Protein AF-X0SW31-F1 (afdb_monomer_lite)

pLDDT: mean 88.42, std 6.1, range [57.56, 96.0]

Radius of gyration: 19.67 Å; chains: 1; bounding box: 37×42×46 Å

Organism: NCBI:txid412755

Secondary structure (DSSP, 8-state):
---HHHHTGGG-------SS--------TTTSSHHHHHHHHHHTT--GGGHHHHHHHHHHHHHHHHHHHHHHHTPPP-----TTS-HHHHHHHHHHHH-S-SS----

Structure (mmCIF, N/CA/C/O backbone):
data_AF-X0SW31-F1
#
_entry.id   AF-X0SW31-F1
#
loop_
_atom_site.group_PDB
_atom_site.id
_atom_site.type_symbol
_atom_site.label_atom_id
_atom_site.label_alt_id
_atom_site.label_comp_id
_atom_site.label_asym_id
_atom_site.label_entity_id
_atom_site.label_seq_id
_atom_site.pdbx_PDB_ins_code
_atom_site.Cartn_x
_atom_site.Cartn_y
_atom_site.Cartn_z
_atom_site.occupancy
_atom_site.B_iso_or_equiv
_atom_site.auth_seq_id
_atom_site.auth_comp_id
_atom_site.auth_asym_id
_atom_site.auth_atom_id
_atom_site.pdbx_PDB_model_num
ATOM 1 N N . MET A 1 1 ? -3.395 -11.822 -19.958 1.00 65.88 1 MET A N 1
ATOM 2 C CA . MET A 1 1 ? -2.660 -12.364 -18.798 1.00 65.88 1 MET A CA 1
ATOM 3 C C . MET A 1 1 ? -3.512 -13.500 -18.275 1.00 65.88 1 MET A C 1
ATOM 5 O O . MET A 1 1 ? -4.682 -13.260 -18.007 1.00 65.88 1 MET A O 1
ATOM 9 N N . GLU A 1 2 ? -3.003 -14.724 -18.273 1.00 82.81 2 GLU A N 1
ATOM 10 C CA . GLU A 1 2 ? -3.748 -15.874 -17.758 1.00 82.81 2 GLU A CA 1
ATOM 11 C C . GLU A 1 2 ? -3.663 -15.885 -16.226 1.00 82.81 2 GLU A C 1
ATOM 13 O O . GLU A 1 2 ? -2.627 -15.520 -15.667 1.00 82.81 2 GLU A O 1
ATOM 18 N N . LEU A 1 3 ? -4.753 -16.236 -15.539 1.00 88.62 3 LEU A N 1
ATOM 19 C CA . LEU A 1 3 ? -4.744 -16.325 -14.080 1.00 88.62 3 LEU A CA 1
ATOM 20 C C . LEU A 1 3 ? -3.852 -17.492 -13.644 1.00 88.62 3 LEU A C 1
ATOM 22 O O . LEU A 1 3 ? -3.904 -18.568 -14.238 1.00 88.62 3 LEU A O 1
ATOM 26 N N . LEU A 1 4 ? -3.089 -17.307 -12.562 1.00 87.06 4 LEU A N 1
ATOM 27 C CA . LEU A 1 4 ? -2.268 -18.374 -11.967 1.00 87.06 4 LEU A CA 1
ATOM 28 C C . LEU A 1 4 ? -3.103 -19.614 -11.626 1.00 87.06 4 LEU A C 1
ATOM 30 O O . LEU A 1 4 ? -2.635 -20.739 -11.780 1.00 87.06 4 LEU A O 1
ATOM 34 N N . THR A 1 5 ? -4.351 -19.402 -11.203 1.00 89.62 5 THR A N 1
ATOM 35 C CA . THR A 1 5 ? -5.308 -20.471 -10.908 1.00 89.62 5 THR A CA 1
ATOM 36 C C . THR A 1 5 ? -5.664 -21.300 -12.139 1.00 89.62 5 THR A C 1
ATOM 38 O O . THR A 1 5 ? -5.870 -22.505 -12.025 1.00 89.62 5 THR A O 1
ATOM 41 N N . THR A 1 6 ? -5.695 -20.680 -13.318 1.00 91.56 6 THR A N 1
ATOM 42 C CA . THR A 1 6 ? -5.963 -21.359 -14.589 1.00 91.56 6 THR A CA 1
ATOM 43 C C . THR A 1 6 ? -4.713 -22.083 -15.087 1.00 91.56 6 THR A C 1
ATOM 45 O O . THR A 1 6 ? -4.752 -23.296 -15.304 1.00 91.56 6 THR A O 1
ATOM 48 N N . ALA A 1 7 ? -3.587 -21.365 -15.166 1.00 92.56 7 ALA A N 1
ATOM 49 C CA . ALA A 1 7 ? -2.319 -21.874 -15.692 1.00 92.56 7 ALA A CA 1
ATOM 50 C C . ALA A 1 7 ? -1.763 -23.071 -14.895 1.00 92.56 7 ALA A C 1
ATOM 52 O O . ALA A 1 7 ? -1.069 -23.925 -15.445 1.00 92.56 7 ALA A O 1
ATOM 53 N N . HIS A 1 8 ? -2.075 -23.152 -13.599 1.00 91.38 8 HIS A N 1
ATOM 54 C CA . HIS A 1 8 ? -1.609 -24.213 -12.704 1.00 91.38 8 HIS A CA 1
ATOM 55 C C . HIS A 1 8 ? -2.741 -25.075 -12.141 1.00 91.38 8 HIS A C 1
ATOM 57 O O . HIS A 1 8 ? -2.547 -25.723 -11.119 1.00 91.38 8 HIS A O 1
ATOM 63 N N . SER A 1 9 ? -3.899 -25.125 -12.804 1.00 92.38 9 SER A N 1
ATOM 64 C CA . SER A 1 9 ? -5.072 -25.902 -12.365 1.00 92.38 9 SER A CA 1
ATOM 65 C C . SER A 1 9 ? -4.743 -27.349 -11.968 1.00 92.38 9 SER A C 1
ATOM 67 O O . SER A 1 9 ? -5.161 -27.803 -10.908 1.00 92.38 9 SER A O 1
ATOM 69 N N . ASN A 1 10 ? -3.901 -28.037 -12.745 1.00 94.44 10 ASN A N 1
ATOM 70 C CA . ASN A 1 10 ? -3.465 -29.412 -12.459 1.00 94.44 10 ASN A CA 1
ATOM 71 C C . ASN A 1 10 ? -2.533 -29.549 -11.238 1.00 94.44 10 ASN A C 1
ATOM 73 O O . ASN A 1 10 ? -2.340 -30.653 -10.740 1.00 94.44 10 ASN A O 1
ATOM 77 N N . ASN A 1 11 ? -1.948 -28.447 -10.764 1.00 92.88 11 ASN A N 1
ATOM 78 C CA . ASN A 1 11 ? -1.055 -28.403 -9.602 1.00 92.88 11 ASN A CA 1
ATOM 79 C C . ASN A 1 11 ? -1.757 -27.866 -8.342 1.00 92.88 11 ASN A C 1
ATOM 81 O O . ASN A 1 11 ? -1.131 -27.772 -7.286 1.00 92.88 11 ASN A O 1
ATOM 85 N N . ILE A 1 12 ? -3.030 -27.468 -8.441 1.00 91.62 12 ILE A N 1
ATOM 86 C CA . ILE A 1 12 ? -3.799 -26.928 -7.319 1.00 91.62 12 ILE A CA 1
ATOM 87 C C . ILE A 1 12 ? -4.571 -28.069 -6.666 1.00 91.62 12 ILE A C 1
ATOM 89 O O . ILE A 1 12 ? -5.601 -28.514 -7.163 1.00 91.62 12 ILE A O 1
ATOM 93 N N . SER A 1 13 ? -4.085 -28.524 -5.512 1.00 91.81 13 SER A N 1
ATOM 94 C CA . SER A 1 13 ? -4.719 -29.615 -4.759 1.00 91.81 13 SER A CA 1
ATOM 95 C C . SER A 1 13 ? -5.952 -29.183 -3.955 1.00 91.81 13 SER A C 1
ATOM 97 O O . SER A 1 13 ? -6.667 -30.036 -3.436 1.00 91.81 13 SER A O 1
ATOM 99 N N . GLY A 1 14 ? -6.204 -27.878 -3.806 1.00 88.19 14 GLY A N 1
ATOM 100 C CA . GLY A 1 14 ? -7.349 -27.367 -3.054 1.00 88.19 14 GLY A CA 1
ATOM 101 C C . GLY A 1 14 ? -7.294 -25.866 -2.773 1.00 88.19 14 GLY A C 1
ATOM 102 O O . GLY A 1 14 ? -6.387 -25.163 -3.218 1.00 88.19 14 GLY A O 1
ATOM 103 N N . VAL A 1 15 ? -8.281 -25.385 -2.014 1.00 83.94 15 VAL A N 1
ATOM 104 C CA . VAL A 1 15 ? -8.432 -23.982 -1.601 1.00 83.94 15 VAL A CA 1
ATOM 105 C C . VAL A 1 15 ? -8.370 -23.909 -0.077 1.00 83.94 15 VAL A C 1
ATOM 107 O O . VAL A 1 15 ? -9.071 -24.650 0.608 1.00 83.94 15 VAL A O 1
ATOM 110 N N . LEU A 1 16 ? -7.528 -23.023 0.459 1.00 82.44 16 LEU A N 1
ATOM 111 C CA . LEU A 1 16 ? -7.456 -22.769 1.897 1.00 82.44 16 LEU A CA 1
ATOM 112 C C . LEU A 1 16 ? -8.570 -21.795 2.305 1.00 82.44 16 LEU A C 1
ATOM 114 O O . LEU A 1 16 ? -8.709 -20.724 1.717 1.00 82.44 16 LEU A O 1
ATOM 118 N N . SER A 1 17 ? -9.346 -22.150 3.327 1.00 75.75 17 SER A N 1
ATOM 119 C CA . SER A 1 17 ? -10.386 -21.293 3.907 1.00 75.75 17 SER A CA 1
ATOM 120 C C . SER A 1 17 ? -10.190 -21.228 5.420 1.00 75.75 17 SER A C 1
ATOM 122 O O . SER A 1 17 ? -10.775 -22.009 6.165 1.00 75.75 17 SER A O 1
ATOM 124 N N . CYS A 1 18 ? -9.314 -20.336 5.883 1.00 74.88 18 CYS A N 1
ATOM 125 C CA . CYS A 1 18 ? -9.105 -20.070 7.306 1.00 74.88 18 CYS A CA 1
ATOM 126 C C . CYS A 1 18 ? -9.181 -18.565 7.593 1.00 74.88 18 CYS A C 1
ATOM 128 O O . CYS A 1 18 ? -8.950 -17.742 6.710 1.00 74.88 18 CYS A O 1
ATOM 130 N N . PHE A 1 19 ? -9.511 -18.211 8.838 1.00 57.56 19 PHE A N 1
ATOM 131 C CA . PHE A 1 19 ? -9.533 -16.821 9.313 1.00 57.56 19 PHE A CA 1
ATOM 132 C C . PHE A 1 19 ? -8.129 -16.278 9.658 1.00 57.56 19 PHE A C 1
ATOM 134 O O . PHE A 1 19 ? -8.002 -15.123 10.060 1.00 57.56 19 PHE A O 1
ATOM 141 N N . ASP A 1 20 ? -7.082 -17.097 9.509 1.00 75.75 20 ASP A N 1
ATOM 142 C CA . ASP A 1 20 ? -5.700 -16.748 9.848 1.00 75.75 20 ASP A CA 1
ATOM 143 C C . ASP A 1 20 ? -4.930 -16.123 8.675 1.00 75.75 20 ASP A C 1
ATOM 145 O O . ASP A 1 20 ? -5.276 -16.256 7.501 1.00 75.75 20 ASP A O 1
ATOM 149 N N . ARG A 1 21 ? -3.829 -15.436 9.002 1.00 70.38 21 ARG A N 1
ATOM 150 C CA . ARG A 1 21 ? -2.946 -14.800 8.017 1.00 70.38 21 ARG A CA 1
ATOM 151 C C . ARG A 1 21 ? -2.147 -15.846 7.237 1.00 70.38 21 ARG A C 1
ATOM 153 O O . ARG A 1 21 ? -1.279 -16.509 7.798 1.00 70.38 21 ARG A O 1
ATOM 160 N N . VAL A 1 22 ? -2.359 -15.911 5.923 1.00 74.94 22 VAL A N 1
ATOM 161 C CA . VAL A 1 22 ? -1.451 -16.605 4.999 1.00 74.94 22 VAL A CA 1
ATOM 162 C C . VAL A 1 22 ? -0.259 -15.692 4.715 1.00 74.94 22 VAL A C 1
ATOM 164 O O . VAL A 1 22 ? -0.413 -14.631 4.113 1.00 74.94 22 VAL A O 1
ATOM 167 N N . ILE A 1 23 ? 0.935 -16.090 5.154 1.00 80.00 23 ILE A N 1
ATOM 168 C CA . ILE A 1 23 ? 2.176 -15.370 4.846 1.00 80.00 23 ILE A CA 1
ATOM 169 C C . ILE A 1 23 ? 2.823 -16.045 3.641 1.00 80.00 23 ILE A C 1
ATOM 171 O O . ILE A 1 23 ? 3.369 -17.140 3.751 1.00 80.00 23 ILE A O 1
ATOM 175 N N . ILE A 1 24 ? 2.768 -15.378 2.490 1.00 81.31 24 ILE A N 1
ATOM 176 C CA . ILE A 1 24 ? 3.473 -15.807 1.282 1.00 81.31 24 ILE A CA 1
ATOM 177 C C . ILE A 1 24 ? 4.801 -15.056 1.236 1.00 81.31 24 ILE A C 1
ATOM 179 O O . ILE A 1 24 ? 4.822 -13.827 1.177 1.00 81.31 24 ILE A O 1
ATOM 183 N N . THR A 1 25 ? 5.910 -15.790 1.278 1.00 84.25 25 THR A N 1
ATOM 184 C CA . THR A 1 25 ? 7.255 -15.229 1.139 1.00 84.25 25 THR A CA 1
ATOM 185 C C . THR A 1 25 ? 7.811 -15.543 -0.242 1.00 84.25 25 THR A C 1
ATOM 187 O O . THR A 1 25 ? 7.693 -16.653 -0.755 1.00 84.25 25 THR A O 1
ATOM 190 N N . GLY A 1 26 ? 8.419 -14.544 -0.867 1.00 86.31 26 GLY A N 1
ATOM 191 C CA . GLY A 1 26 ? 9.013 -14.680 -2.186 1.00 86.31 26 GLY A CA 1
ATOM 192 C C . GLY A 1 26 ? 9.702 -13.391 -2.603 1.00 86.31 26 GLY A C 1
ATOM 193 O O . GLY A 1 26 ? 9.435 -12.321 -2.055 1.00 86.31 26 GLY A O 1
ATOM 194 N N . THR A 1 27 ? 10.591 -13.502 -3.582 1.00 85.94 27 THR A N 1
ATOM 195 C CA . THR A 1 27 ? 11.263 -12.351 -4.185 1.00 85.94 27 THR A CA 1
ATOM 196 C C . THR A 1 27 ? 10.683 -12.140 -5.569 1.00 85.94 27 THR A C 1
ATOM 198 O O . THR A 1 27 ? 10.655 -13.076 -6.360 1.00 85.94 27 THR A O 1
ATOM 201 N N . LEU A 1 28 ? 10.261 -10.915 -5.876 1.00 86.88 28 LEU A N 1
ATOM 202 C CA . LEU A 1 28 ? 9.918 -10.491 -7.233 1.00 86.88 28 LEU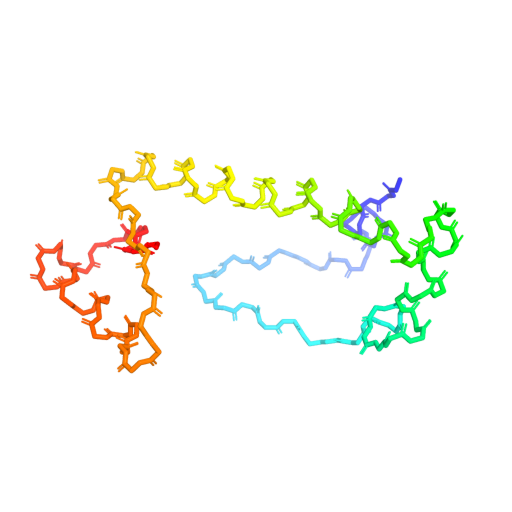 A CA 1
ATOM 203 C C . LEU A 1 28 ? 11.140 -9.777 -7.835 1.00 86.88 28 LEU A C 1
ATOM 205 O O . LEU A 1 28 ? 11.327 -8.590 -7.555 1.00 86.88 28 LEU A O 1
ATOM 209 N N . PRO A 1 29 ? 12.002 -10.458 -8.620 1.00 86.25 29 PRO A N 1
ATOM 210 C CA . PRO A 1 29 ? 13.310 -9.922 -9.015 1.00 86.25 29 PRO A CA 1
ATOM 211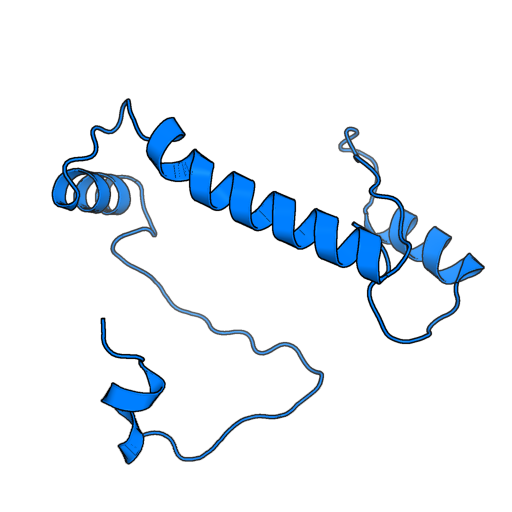 C C . PRO A 1 29 ? 13.217 -8.615 -9.809 1.00 86.25 29 PRO A C 1
ATOM 213 O O . PRO A 1 29 ? 14.100 -7.764 -9.725 1.00 86.25 29 PRO A O 1
ATOM 216 N N . GLU A 1 30 ? 12.122 -8.449 -10.548 1.00 87.00 30 GLU A N 1
ATOM 217 C CA . GLU A 1 30 ? 11.846 -7.290 -11.396 1.00 87.00 30 GLU A CA 1
ATOM 218 C C . GLU A 1 30 ? 11.511 -6.023 -10.606 1.00 87.00 30 GLU A C 1
ATOM 220 O O . GLU A 1 30 ? 11.663 -4.936 -11.139 1.00 87.00 30 GLU A O 1
ATOM 225 N N . VAL A 1 31 ? 11.082 -6.121 -9.344 1.00 86.25 31 VAL A N 1
ATOM 226 C CA . VAL A 1 31 ? 10.670 -4.946 -8.546 1.00 86.25 31 VAL A CA 1
ATOM 227 C C . VAL A 1 31 ? 11.339 -4.870 -7.175 1.00 86.25 31 VAL A C 1
ATOM 229 O O . VAL A 1 31 ? 11.266 -3.839 -6.515 1.00 86.25 31 VAL A O 1
ATOM 232 N N . CYS A 1 32 ? 12.041 -5.920 -6.740 1.00 87.00 32 CYS A N 1
ATOM 233 C CA . CYS A 1 32 ? 12.650 -5.985 -5.407 1.00 87.00 32 CYS A CA 1
ATOM 234 C C . CYS A 1 32 ? 13.873 -5.071 -5.213 1.00 87.00 32 CYS A C 1
ATOM 236 O O . CYS A 1 32 ? 14.393 -4.974 -4.104 1.00 87.00 32 CYS A O 1
ATOM 238 N N . HIS A 1 33 ? 14.358 -4.417 -6.271 1.00 90.31 33 HIS A N 1
ATOM 239 C CA . HIS A 1 33 ? 15.476 -3.478 -6.218 1.00 90.31 33 HIS A CA 1
ATOM 240 C C . HIS A 1 33 ? 15.356 -2.410 -7.317 1.00 90.31 33 HIS A C 1
ATOM 242 O O . HIS A 1 33 ? 14.675 -2.599 -8.327 1.00 90.31 33 HIS A O 1
ATOM 248 N N . SER A 1 34 ? 16.053 -1.284 -7.142 1.00 90.94 34 SER A N 1
ATOM 249 C CA . SER A 1 34 ? 15.926 -0.092 -7.997 1.00 90.94 34 SER A CA 1
ATOM 250 C C . SER A 1 34 ? 16.218 -0.350 -9.481 1.00 90.94 34 SER A C 1
ATOM 252 O O . SER A 1 34 ? 15.496 0.145 -10.348 1.00 90.94 34 SER A O 1
ATOM 254 N N . LYS A 1 35 ? 17.248 -1.145 -9.795 1.00 92.50 35 LYS A N 1
ATOM 255 C CA . LYS A 1 35 ? 17.619 -1.482 -11.181 1.00 92.50 35 LYS A CA 1
ATOM 256 C C . LYS A 1 35 ? 16.584 -2.385 -11.860 1.00 92.50 35 LYS A C 1
ATOM 258 O O . LYS A 1 35 ? 16.267 -2.153 -13.028 1.00 92.50 35 LYS A O 1
ATOM 263 N N . GLY A 1 36 ? 16.038 -3.362 -11.136 1.00 93.00 36 GLY A N 1
ATOM 264 C CA . GLY A 1 36 ? 14.924 -4.185 -11.604 1.00 93.00 36 GLY A CA 1
ATOM 265 C C . GLY A 1 36 ? 13.735 -3.303 -11.960 1.00 93.00 36 GLY A C 1
ATOM 266 O O . GLY A 1 36 ? 13.308 -3.291 -13.112 1.00 93.00 36 GLY A O 1
ATOM 267 N N . MET A 1 37 ? 13.298 -2.469 -11.009 1.00 92.75 37 MET A N 1
ATOM 268 C CA . MET A 1 37 ? 12.137 -1.596 -11.197 1.00 92.75 37 MET A CA 1
ATOM 269 C C . MET A 1 37 ? 12.335 -0.633 -12.372 1.00 92.75 37 MET A C 1
ATOM 271 O O . MET A 1 37 ? 11.438 -0.426 -13.183 1.00 92.75 37 MET A O 1
ATOM 275 N N . THR A 1 38 ? 13.545 -0.093 -12.520 1.00 93.25 38 THR A N 1
ATOM 276 C CA . THR A 1 38 ? 13.913 0.748 -13.668 1.00 93.25 38 THR A CA 1
ATOM 277 C C . THR A 1 38 ? 13.773 -0.007 -14.993 1.00 93.25 38 THR A C 1
ATOM 279 O O . THR A 1 38 ? 13.198 0.516 -15.946 1.00 93.25 38 THR A O 1
ATOM 282 N N . SER A 1 39 ? 14.270 -1.245 -15.052 1.00 93.56 39 SER A N 1
ATOM 283 C CA . SER A 1 39 ? 14.191 -2.091 -16.250 1.00 93.56 39 SER A CA 1
ATOM 284 C C . SER A 1 39 ? 12.738 -2.427 -16.594 1.00 93.56 39 SER A C 1
ATOM 286 O O . SER A 1 39 ? 12.346 -2.358 -17.759 1.00 93.56 39 SER A O 1
ATOM 288 N N . TYR A 1 40 ? 11.920 -2.711 -15.577 1.00 93.06 40 TYR A N 1
ATOM 289 C CA . TYR A 1 40 ? 10.486 -2.929 -15.728 1.00 93.06 40 TYR A CA 1
ATOM 290 C C . TYR A 1 40 ? 9.782 -1.694 -16.308 1.00 93.06 40 TYR A C 1
ATOM 292 O O . TYR A 1 40 ? 9.085 -1.809 -17.316 1.00 93.06 40 TYR A O 1
ATOM 300 N N . LEU A 1 41 ? 10.012 -0.500 -15.752 1.00 93.56 41 LEU A N 1
ATOM 301 C CA . LEU A 1 41 ? 9.413 0.744 -16.255 1.00 93.56 41 LEU A CA 1
ATOM 302 C C . LEU A 1 41 ? 9.807 1.024 -17.712 1.00 93.56 41 LEU A C 1
ATOM 304 O O . LEU A 1 41 ? 8.941 1.320 -18.537 1.00 93.56 41 LEU A O 1
ATOM 308 N N . TYR A 1 42 ? 11.081 0.840 -18.068 1.00 94.31 42 TYR A N 1
ATOM 309 C CA . TYR A 1 42 ? 11.537 0.985 -19.452 1.00 94.31 42 TYR A CA 1
ATOM 310 C C . TYR A 1 42 ? 10.894 -0.023 -20.405 1.00 94.31 42 TYR A C 1
ATOM 312 O O . TYR A 1 42 ? 10.529 0.355 -21.518 1.00 94.31 42 TYR A O 1
ATOM 320 N N . SER A 1 43 ? 10.669 -1.267 -19.968 1.00 93.62 43 SER A N 1
ATOM 321 C CA . SER A 1 43 ? 9.941 -2.267 -20.767 1.00 93.62 43 SER A CA 1
ATOM 322 C C . SER A 1 43 ? 8.494 -1.852 -21.072 1.00 93.62 43 SER A C 1
ATOM 324 O O . SER A 1 43 ? 7.920 -2.282 -22.069 1.00 93.62 43 SER A O 1
ATOM 326 N N . LYS A 1 44 ? 7.912 -0.984 -20.233 1.00 91.06 44 LYS A N 1
ATOM 327 C CA . LYS A 1 44 ? 6.580 -0.385 -20.404 1.00 91.06 44 LYS A CA 1
ATOM 328 C C . LYS A 1 44 ? 6.620 0.988 -21.079 1.00 91.06 44 LYS A C 1
ATOM 330 O O . LYS A 1 44 ? 5.608 1.680 -21.097 1.00 91.06 44 LYS A O 1
ATOM 335 N N . SER A 1 45 ? 7.778 1.398 -21.603 1.00 94.50 45 SER A N 1
ATOM 336 C CA . SER A 1 45 ? 8.006 2.728 -22.186 1.00 94.50 45 SER A CA 1
ATOM 337 C C . SER A 1 45 ? 7.725 3.887 -21.216 1.00 94.50 45 SER A C 1
ATOM 339 O O . SER A 1 45 ? 7.457 5.010 -21.639 1.00 94.50 45 SER A O 1
ATOM 341 N N . VAL A 1 46 ? 7.827 3.635 -19.907 1.00 94.25 46 VAL A N 1
ATOM 342 C CA . VAL A 1 46 ? 7.704 4.649 -18.857 1.00 94.25 46 VAL A CA 1
ATOM 343 C C . VAL A 1 46 ? 9.096 5.154 -18.500 1.00 94.25 46 VAL A C 1
ATOM 345 O O . VAL A 1 46 ? 9.989 4.385 -18.142 1.00 94.25 46 VAL A O 1
ATOM 348 N N . ARG A 1 47 ? 9.299 6.470 -18.580 1.00 93.88 47 ARG A N 1
ATOM 349 C CA . ARG A 1 47 ? 10.544 7.099 -18.125 1.00 93.88 47 ARG A CA 1
ATOM 350 C C . ARG A 1 47 ? 10.564 7.142 -16.602 1.00 93.88 47 ARG A C 1
ATOM 352 O O . ARG A 1 47 ? 9.536 7.394 -15.986 1.00 93.88 47 ARG A O 1
ATOM 359 N N . ILE A 1 48 ? 11.746 7.018 -15.998 1.00 91.88 48 ILE A N 1
ATOM 360 C CA . ILE A 1 48 ? 11.909 7.110 -14.534 1.00 91.88 48 ILE A CA 1
ATOM 361 C C . ILE A 1 48 ? 11.315 8.420 -13.986 1.00 91.88 48 ILE A C 1
ATOM 363 O O . ILE A 1 48 ? 10.670 8.421 -12.943 1.00 91.88 48 ILE A O 1
ATOM 367 N N . PHE A 1 49 ? 11.470 9.530 -14.714 1.00 92.44 49 PHE A N 1
ATOM 368 C CA . PHE A 1 49 ? 10.911 10.830 -14.325 1.00 92.44 49 PHE A CA 1
ATOM 369 C C . PHE A 1 49 ? 9.376 10.879 -14.330 1.00 92.44 49 PHE A C 1
ATOM 371 O O . PHE A 1 49 ? 8.795 11.710 -13.641 1.00 92.44 49 PHE A O 1
ATOM 378 N N . ASP A 1 50 ? 8.717 9.991 -15.078 1.00 93.88 50 ASP A N 1
ATOM 379 C CA . ASP A 1 50 ? 7.258 9.863 -15.120 1.00 93.88 50 ASP A CA 1
ATOM 380 C C . ASP A 1 50 ? 6.741 8.801 -14.123 1.00 93.88 50 ASP A C 1
ATOM 382 O O . ASP A 1 50 ? 5.568 8.430 -14.165 1.00 93.88 50 ASP A O 1
ATOM 386 N N . TYR A 1 51 ? 7.583 8.326 -13.193 1.00 90.25 51 TYR A N 1
ATOM 387 C CA . TYR A 1 51 ? 7.201 7.329 -12.186 1.00 90.25 51 TYR A CA 1
ATOM 388 C C . TYR A 1 51 ? 5.979 7.743 -11.355 1.00 90.25 51 TYR A C 1
ATOM 390 O O . TYR A 1 51 ? 5.119 6.910 -11.081 1.00 90.25 51 TYR A O 1
ATOM 398 N N . SER A 1 52 ? 5.869 9.018 -10.970 1.00 91.75 52 SER A N 1
ATOM 399 C CA . SER A 1 52 ? 4.731 9.502 -10.177 1.00 91.75 52 SER A CA 1
ATOM 400 C C . SER A 1 52 ? 3.400 9.279 -10.894 1.00 91.75 52 SER A C 1
ATOM 402 O O . SER A 1 52 ? 2.472 8.767 -10.281 1.00 91.75 52 SER A O 1
ATOM 404 N N . LYS A 1 53 ? 3.340 9.567 -12.199 1.00 93.31 53 LYS A N 1
ATOM 405 C CA . LYS A 1 53 ? 2.156 9.342 -13.044 1.00 93.31 53 LYS A CA 1
ATOM 406 C C . LYS A 1 53 ? 1.839 7.860 -13.213 1.00 93.31 53 LYS A C 1
ATOM 408 O O . LYS A 1 53 ? 0.679 7.487 -13.314 1.00 93.31 53 LYS A O 1
ATOM 413 N N . PHE A 1 54 ? 2.868 7.014 -13.252 1.00 91.31 54 PHE A N 1
ATOM 414 C CA . PHE A 1 54 ? 2.687 5.564 -13.264 1.00 91.31 54 PHE A CA 1
ATOM 415 C C . PHE A 1 54 ? 2.095 5.054 -11.941 1.00 91.31 54 PHE A C 1
ATOM 417 O O . PHE A 1 54 ? 1.218 4.199 -11.961 1.00 91.31 54 PHE A O 1
ATOM 424 N N . ALA A 1 55 ? 2.561 5.568 -10.799 1.00 92.12 55 ALA A N 1
ATOM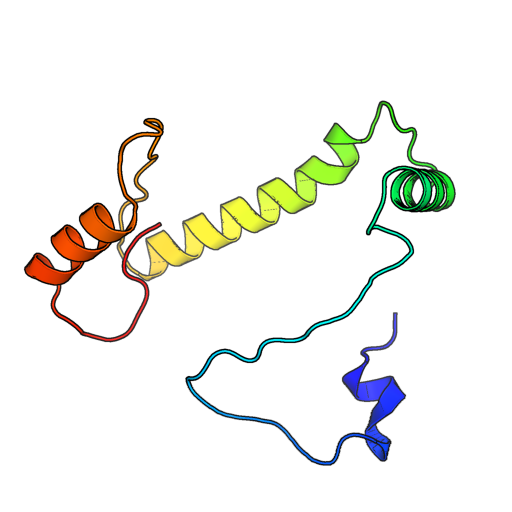 425 C CA . ALA A 1 55 ? 2.141 5.113 -9.472 1.00 92.12 55 ALA A CA 1
ATOM 426 C C . ALA A 1 55 ? 0.789 5.694 -9.012 1.00 92.12 55 ALA A C 1
ATOM 428 O O . ALA A 1 55 ? 0.097 5.083 -8.198 1.00 92.12 55 ALA A O 1
ATOM 429 N N . GLU A 1 56 ? 0.423 6.872 -9.514 1.00 95.00 56 GLU A N 1
ATOM 430 C CA . GLU A 1 56 ? -0.797 7.604 -9.169 1.00 95.00 56 GLU A CA 1
ATOM 431 C C . GLU A 1 56 ? -2.094 6.787 -9.281 1.00 95.00 56 GLU A C 1
ATOM 433 O O . GLU A 1 56 ? -2.781 6.701 -8.263 1.00 95.00 56 GLU A O 1
ATOM 438 N N . PRO A 1 57 ? -2.413 6.113 -10.406 1.00 95.50 57 PRO A N 1
ATOM 439 C CA . PRO A 1 57 ? -3.661 5.358 -10.519 1.00 95.50 57 PRO A CA 1
ATOM 440 C C . PRO A 1 57 ? -3.769 4.236 -9.480 1.00 95.50 57 PRO A C 1
ATOM 442 O O . PRO A 1 57 ? -4.834 4.039 -8.909 1.00 95.50 57 PRO A O 1
ATOM 445 N N . PHE A 1 58 ? -2.667 3.543 -9.172 1.00 93.19 58 PHE A N 1
ATOM 446 C CA . PHE A 1 58 ? -2.662 2.485 -8.155 1.00 93.19 58 PHE A CA 1
ATOM 447 C C . PHE A 1 58 ? -2.879 3.045 -6.746 1.00 93.19 58 PHE A C 1
ATOM 449 O O . PHE A 1 58 ? -3.583 2.456 -5.930 1.00 93.19 58 PHE A O 1
ATOM 456 N N . LYS A 1 59 ? -2.264 4.195 -6.450 1.00 93.44 59 LYS A N 1
ATOM 457 C CA . LYS A 1 59 ? -2.448 4.902 -5.178 1.00 93.44 59 LYS A CA 1
ATOM 458 C C . LYS A 1 59 ? -3.902 5.356 -5.021 1.00 93.44 59 LYS A C 1
ATOM 460 O O . LYS A 1 59 ? -4.463 5.201 -3.939 1.00 93.44 59 LYS A O 1
ATOM 465 N N . ASP A 1 60 ? -4.494 5.898 -6.080 1.00 95.56 60 ASP A N 1
ATOM 466 C CA . ASP A 1 60 ? -5.874 6.376 -6.060 1.00 95.56 60 ASP A CA 1
ATOM 467 C C . ASP A 1 60 ? -6.864 5.211 -5.941 1.00 95.56 60 ASP A C 1
ATOM 469 O O . ASP A 1 60 ? -7.760 5.273 -5.108 1.00 95.56 60 ASP A O 1
ATOM 473 N N . GLU A 1 61 ? -6.647 4.103 -6.655 1.00 96.00 61 GLU A N 1
ATOM 474 C CA . GLU A 1 61 ? -7.458 2.884 -6.527 1.00 96.00 61 GLU A CA 1
ATOM 475 C C . GLU A 1 61 ? -7.444 2.331 -5.093 1.00 96.00 61 GLU A C 1
ATOM 477 O O . GLU A 1 61 ? -8.500 2.056 -4.516 1.00 96.00 61 GLU A O 1
ATOM 482 N N . LEU A 1 62 ? -6.259 2.220 -4.477 1.00 93.00 62 LEU A N 1
ATOM 483 C CA . LEU A 1 62 ? -6.126 1.781 -3.085 1.00 93.00 62 LEU A CA 1
ATOM 484 C C . LEU A 1 62 ? -6.854 2.718 -2.119 1.00 93.00 62 LEU A C 1
ATOM 486 O O . LEU A 1 62 ? -7.515 2.257 -1.187 1.00 93.00 62 LEU A O 1
ATOM 490 N N . ARG A 1 63 ? -6.738 4.030 -2.342 1.00 93.00 63 ARG A N 1
ATOM 491 C CA . ARG A 1 63 ? -7.400 5.040 -1.521 1.00 93.00 63 ARG A CA 1
ATOM 492 C C . ARG A 1 63 ? -8.918 4.951 -1.648 1.00 93.00 63 ARG A C 1
ATOM 494 O O . ARG A 1 63 ? -9.590 4.893 -0.626 1.00 93.00 63 ARG A O 1
ATOM 501 N N . THR A 1 64 ? -9.446 4.905 -2.867 1.00 95.50 64 THR A N 1
ATOM 502 C CA . THR A 1 64 ? -10.888 4.801 -3.116 1.00 95.50 64 THR A CA 1
ATOM 503 C C . THR A 1 64 ? -11.466 3.531 -2.500 1.00 95.50 64 THR A C 1
ATOM 505 O O . THR A 1 64 ? -12.525 3.586 -1.884 1.00 95.50 64 THR A O 1
ATOM 508 N N . ASN A 1 65 ? -10.763 2.399 -2.592 1.00 93.31 65 ASN A N 1
ATOM 509 C CA . ASN A 1 65 ? -11.194 1.158 -1.948 1.00 93.31 65 ASN A CA 1
ATOM 510 C C . ASN A 1 65 ? -11.229 1.296 -0.414 1.00 93.31 65 ASN A C 1
ATOM 512 O O . ASN A 1 65 ? -12.235 0.974 0.213 1.00 93.31 65 ASN A O 1
ATOM 516 N N . ALA A 1 66 ? -10.174 1.847 0.195 1.00 90.62 66 ALA A N 1
ATOM 517 C CA . ALA A 1 66 ? -10.146 2.085 1.639 1.00 90.62 66 ALA A CA 1
ATOM 518 C C . ALA A 1 66 ? -11.262 3.043 2.101 1.00 90.62 66 ALA A C 1
ATOM 520 O O . ALA A 1 66 ? -11.898 2.795 3.124 1.00 90.62 66 ALA A O 1
ATOM 521 N N . GLU A 1 67 ? -11.534 4.103 1.334 1.00 93.81 67 GLU A N 1
ATOM 522 C CA . GLU A 1 67 ? -12.628 5.042 1.600 1.00 93.81 67 GLU A CA 1
ATOM 523 C C . GLU A 1 67 ? -14.003 4.366 1.493 1.00 93.81 67 GLU A C 1
ATOM 525 O O . GLU A 1 67 ? -14.850 4.575 2.362 1.00 93.81 67 GLU A O 1
ATOM 530 N N . GLN A 1 68 ? -14.213 3.511 0.488 1.00 94.00 68 GLN A N 1
ATOM 531 C CA . GLN A 1 68 ? -15.448 2.740 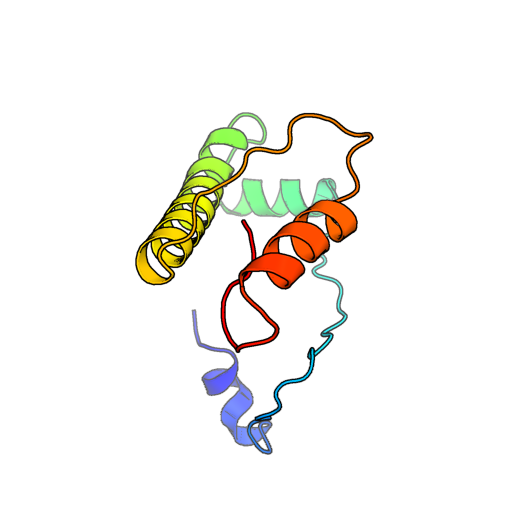0.339 1.00 94.00 68 GLN A CA 1
ATOM 532 C C . GLN A 1 68 ? -15.654 1.771 1.510 1.00 94.00 68 GLN A C 1
ATOM 534 O O . GLN A 1 68 ? -16.728 1.744 2.102 1.00 94.00 68 GLN A O 1
ATOM 539 N N . LEU A 1 69 ? -14.612 1.032 1.908 1.00 92.25 69 LEU A N 1
ATOM 540 C CA . LEU A 1 69 ? -14.666 0.118 3.054 1.00 92.25 69 LEU A CA 1
ATOM 541 C C . LEU A 1 69 ? -14.999 0.843 4.364 1.00 92.25 69 LEU A C 1
AT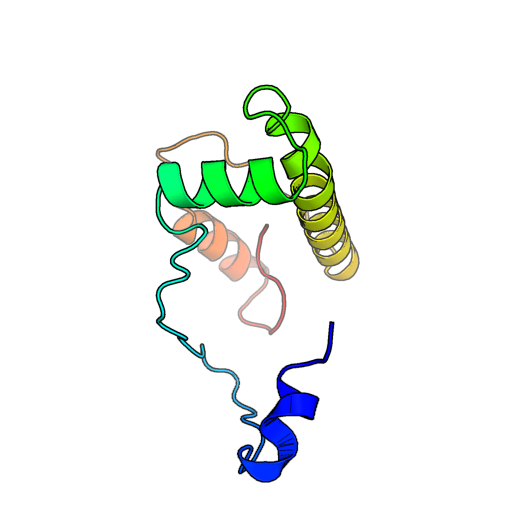OM 543 O O . LEU A 1 69 ? -15.740 0.310 5.191 1.00 92.25 69 LEU A O 1
ATOM 547 N N . ALA A 1 70 ? -14.464 2.052 4.558 1.00 91.19 70 ALA A N 1
ATOM 548 C CA . ALA A 1 70 ? -14.789 2.882 5.714 1.00 91.19 70 ALA A CA 1
ATOM 549 C C . ALA A 1 70 ? -16.269 3.292 5.709 1.00 91.19 70 ALA A C 1
ATOM 551 O O . ALA A 1 70 ? -16.947 3.150 6.727 1.00 91.19 70 ALA A O 1
ATOM 552 N N . GLN A 1 71 ? -16.782 3.744 4.558 1.00 92.31 71 GLN A N 1
ATOM 553 C CA . GLN A 1 71 ? -18.184 4.137 4.396 1.00 92.31 71 GLN A CA 1
ATOM 554 C C . GLN A 1 71 ? -19.141 2.964 4.625 1.00 92.31 71 GLN A C 1
ATOM 556 O O . GLN A 1 71 ? -20.088 3.101 5.398 1.00 92.31 71 GLN A O 1
ATOM 561 N N . ASP A 1 72 ? -18.860 1.804 4.031 1.00 91.12 72 ASP A N 1
ATOM 562 C CA . ASP A 1 72 ? -19.680 0.596 4.171 1.00 91.12 72 ASP A CA 1
ATOM 563 C C . ASP A 1 72 ? -19.728 0.103 5.626 1.00 91.12 72 ASP A C 1
ATOM 565 O O . ASP A 1 72 ? -20.743 -0.422 6.086 1.00 91.12 72 ASP A O 1
ATOM 569 N N . ALA A 1 73 ? -18.639 0.299 6.376 1.00 88.44 73 ALA A N 1
ATOM 570 C CA . ALA A 1 73 ? -18.559 -0.031 7.795 1.00 88.44 73 ALA A CA 1
ATOM 571 C C . ALA A 1 73 ? -19.085 1.082 8.725 1.00 88.44 73 ALA A C 1
ATOM 573 O O . ALA A 1 73 ? -19.182 0.858 9.933 1.00 88.44 73 ALA A O 1
ATOM 574 N N . GLY A 1 74 ? -19.402 2.271 8.197 1.00 88.81 74 GLY A N 1
ATOM 575 C CA . GLY A 1 74 ? -19.791 3.444 8.985 1.00 88.81 74 GLY A CA 1
ATOM 576 C C . GLY A 1 74 ? -18.676 3.978 9.894 1.00 88.81 74 GLY A C 1
ATOM 577 O O . GLY A 1 74 ? -18.959 4.476 10.984 1.00 88.81 74 GLY A O 1
ATOM 578 N N . ILE A 1 75 ? -17.413 3.834 9.485 1.00 88.38 75 ILE A N 1
ATOM 579 C CA . ILE A 1 75 ? -16.224 4.217 10.257 1.00 88.38 75 ILE A CA 1
ATOM 580 C C . ILE A 1 75 ? -15.644 5.521 9.705 1.00 88.38 75 ILE A C 1
ATOM 582 O O . ILE A 1 75 ? -15.515 5.699 8.496 1.00 88.38 75 ILE A O 1
ATOM 586 N N . GLU A 1 76 ? -15.264 6.430 10.600 1.00 87.38 76 GLU A N 1
ATOM 587 C CA . GLU A 1 76 ? -14.558 7.660 10.242 1.00 87.38 76 GLU A CA 1
ATOM 588 C C . GLU A 1 76 ? -13.063 7.382 10.032 1.00 87.38 76 GLU A C 1
ATOM 590 O O . GLU A 1 76 ? -12.430 6.700 10.839 1.00 87.38 76 GLU A O 1
ATOM 595 N N . ILE A 1 77 ? -12.502 7.917 8.947 1.00 88.69 77 ILE A N 1
ATOM 596 C CA . ILE A 1 77 ? -11.078 7.786 8.615 1.00 88.69 77 ILE A CA 1
ATOM 597 C C . ILE A 1 77 ? -10.273 8.778 9.456 1.00 88.69 77 ILE A C 1
ATOM 599 O O . ILE A 1 77 ? -10.503 9.987 9.376 1.00 88.69 77 ILE A O 1
ATOM 603 N N . GLU A 1 78 ? -9.287 8.295 10.215 1.00 88.19 78 GLU A N 1
ATOM 604 C CA . GLU A 1 78 ? -8.457 9.140 11.075 1.00 88.19 78 GLU A CA 1
ATOM 605 C C . GLU A 1 78 ? -7.041 9.281 10.505 1.00 88.19 78 GLU A C 1
ATOM 607 O O . GLU A 1 78 ? -6.205 8.379 10.574 1.00 88.19 78 GLU A O 1
ATOM 612 N N . PHE A 1 79 ? -6.709 10.471 9.997 1.00 87.44 79 PHE A N 1
ATOM 613 C CA . PHE A 1 79 ? -5.352 10.736 9.525 1.00 87.44 79 PHE A CA 1
ATOM 614 C C . PHE A 1 79 ? -4.363 10.945 10.685 1.00 87.44 79 PHE A C 1
ATOM 616 O O . PHE A 1 79 ? -4.263 12.023 11.280 1.00 87.44 79 PHE A O 1
ATOM 623 N N . VAL A 1 80 ? -3.558 9.921 10.972 1.00 87.12 80 VAL A N 1
ATOM 624 C CA . VAL A 1 80 ? -2.521 9.965 12.014 1.00 87.12 80 VAL A CA 1
ATOM 625 C C . VAL A 1 80 ? -1.228 10.589 11.476 1.00 87.12 80 VAL A C 1
ATOM 627 O O . VAL A 1 80 ? -0.323 9.901 11.008 1.00 87.12 80 VAL A O 1
ATOM 630 N N . ALA A 1 81 ? -1.108 11.913 11.577 1.00 85.31 81 ALA A N 1
ATOM 631 C CA . ALA A 1 81 ? 0.079 12.646 11.115 1.00 85.31 81 ALA A CA 1
ATOM 632 C C . ALA A 1 81 ? 1.303 12.531 12.053 1.00 85.31 81 ALA A C 1
ATOM 634 O O . ALA A 1 81 ? 2.438 12.785 11.647 1.00 85.31 81 ALA A O 1
ATOM 635 N N . LYS A 1 82 ? 1.087 12.209 13.336 1.00 89.81 82 LYS A N 1
ATOM 636 C CA . LYS A 1 82 ? 2.125 12.254 14.380 1.00 89.81 82 LYS A CA 1
ATOM 637 C C . LYS A 1 82 ? 2.822 10.902 14.528 1.00 89.81 82 LYS A C 1
ATOM 639 O O . LYS A 1 82 ? 2.187 9.901 14.837 1.00 89.81 82 LYS A O 1
ATOM 644 N N . THR A 1 83 ? 4.148 10.898 14.420 1.00 81.88 83 THR A N 1
ATOM 645 C CA . THR A 1 83 ? 4.979 9.679 14.456 1.00 81.88 83 THR A CA 1
ATOM 646 C C . THR A 1 83 ? 5.058 8.996 15.824 1.00 81.88 83 THR A C 1
ATOM 648 O O . THR A 1 83 ? 5.317 7.799 15.883 1.00 81.88 83 THR A O 1
ATOM 651 N N . HIS A 1 84 ? 4.830 9.721 16.925 1.00 87.62 84 HIS A N 1
ATOM 652 C CA . HIS A 1 84 ? 4.879 9.164 18.285 1.00 87.62 84 HIS A CA 1
ATOM 653 C C . HIS A 1 84 ? 3.578 8.473 18.718 1.00 87.62 84 HIS A C 1
ATOM 655 O O . HIS A 1 84 ? 3.537 7.870 19.789 1.00 87.62 84 HIS A O 1
ATOM 661 N N . ILE A 1 85 ? 2.505 8.570 17.926 1.00 86.88 85 ILE A N 1
ATOM 662 C CA . ILE A 1 85 ? 1.242 7.906 18.246 1.00 86.88 85 ILE A CA 1
ATOM 663 C C . ILE A 1 85 ? 1.349 6.440 17.835 1.00 86.88 85 ILE A C 1
ATOM 665 O O . ILE A 1 85 ? 1.531 6.112 16.662 1.00 86.88 85 ILE A O 1
ATOM 669 N N . ARG A 1 86 ? 1.203 5.538 18.808 1.00 86.69 86 ARG A N 1
ATOM 670 C CA . ARG A 1 86 ? 1.118 4.105 18.533 1.00 86.69 86 ARG A CA 1
ATOM 671 C C . ARG A 1 86 ? -0.268 3.773 17.991 1.00 86.69 86 ARG A C 1
ATOM 673 O O . ARG A 1 86 ? -1.271 3.982 18.667 1.00 86.69 86 ARG A O 1
ATOM 680 N N . LYS A 1 87 ? -0.315 3.185 16.796 1.00 87.38 87 LYS A N 1
ATOM 681 C CA . LYS A 1 87 ? -1.568 2.760 16.146 1.00 87.38 87 LYS A CA 1
ATOM 682 C C . LYS A 1 87 ? -2.355 1.751 16.989 1.00 87.38 87 LYS A C 1
ATOM 684 O O . LYS A 1 87 ? -3.575 1.805 17.030 1.00 87.38 87 LYS A O 1
ATOM 689 N N . GLU A 1 88 ? -1.657 0.886 17.723 1.00 88.81 88 GLU A N 1
ATOM 690 C CA . GLU A 1 88 ? -2.279 -0.061 18.658 1.00 88.81 88 GLU A CA 1
ATOM 691 C C . GLU A 1 88 ? -3.106 0.637 19.745 1.00 88.81 88 GLU A C 1
ATOM 693 O O . GLU A 1 88 ? -4.171 0.146 20.107 1.00 88.81 88 GLU A O 1
ATOM 698 N N . ASP A 1 89 ? -2.649 1.790 20.243 1.00 89.75 89 ASP A N 1
ATOM 699 C CA . ASP A 1 89 ? -3.360 2.530 21.289 1.00 89.75 89 ASP A CA 1
ATOM 700 C C . ASP A 1 89 ? -4.626 3.198 20.736 1.00 89.75 89 ASP A C 1
ATOM 702 O O . ASP A 1 89 ? -5.627 3.296 21.445 1.00 89.75 89 ASP A O 1
ATOM 706 N N . LEU A 1 90 ? -4.612 3.624 19.468 1.00 88.38 90 LEU A N 1
ATOM 707 C CA . LEU A 1 90 ? -5.809 4.122 18.781 1.00 88.38 90 LEU A CA 1
ATOM 708 C C . LEU A 1 90 ? -6.835 3.002 18.603 1.00 88.38 90 LEU A C 1
ATOM 710 O O . LEU A 1 90 ? -7.981 3.143 19.023 1.00 88.38 90 LEU A O 1
ATOM 714 N N . VAL A 1 91 ? -6.397 1.856 18.075 1.00 89.31 91 VAL A N 1
ATOM 715 C CA . VAL A 1 91 ? -7.256 0.683 17.870 1.00 89.31 91 V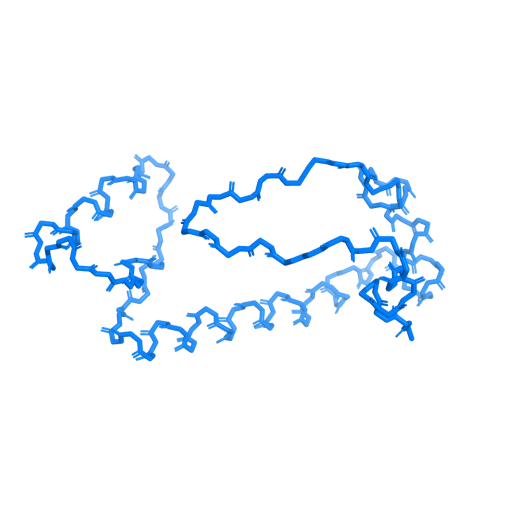AL A CA 1
ATOM 716 C C . VAL A 1 91 ? -7.867 0.213 19.192 1.00 89.31 91 VAL A C 1
ATOM 718 O O . VAL A 1 91 ? -9.064 -0.056 19.236 1.00 89.31 91 VAL A O 1
ATOM 721 N N . LYS A 1 92 ? -7.097 0.183 20.290 1.00 89.88 92 LYS A N 1
ATOM 722 C CA . LYS A 1 92 ? -7.624 -0.145 21.628 1.00 89.88 92 LYS A CA 1
ATOM 723 C C . LYS A 1 92 ? -8.750 0.793 22.056 1.00 89.88 92 LYS A C 1
ATOM 725 O O . LYS A 1 92 ? -9.811 0.312 22.427 1.00 89.88 92 LYS A O 1
ATOM 730 N N . LYS A 1 93 ? -8.570 2.112 21.924 1.00 88.94 93 LYS A N 1
ATOM 731 C CA . LYS A 1 93 ? -9.614 3.093 22.281 1.00 88.94 93 LYS A CA 1
ATOM 732 C C . LYS A 1 93 ? -10.900 2.906 21.481 1.00 88.94 93 LYS A C 1
ATOM 734 O O . LYS A 1 93 ? -11.985 3.162 22.001 1.00 88.94 93 LYS A O 1
ATOM 739 N N . VAL A 1 94 ? -10.789 2.505 20.215 1.00 87.75 94 VAL A N 1
ATOM 740 C CA . VAL A 1 94 ? -11.959 2.200 19.385 1.00 87.75 94 VAL A CA 1
ATOM 741 C C . VAL A 1 94 ? -12.620 0.905 19.854 1.00 87.75 94 VAL A C 1
ATOM 743 O O . VAL A 1 94 ? -13.834 0.883 20.053 1.00 87.75 94 VAL A O 1
ATOM 746 N N . LEU A 1 95 ? -11.836 -0.146 20.106 1.00 89.38 95 LEU A N 1
ATOM 747 C CA . LEU A 1 95 ? -12.332 -1.427 20.616 1.00 89.38 95 LEU A CA 1
ATOM 748 C C . LEU A 1 95 ? -13.000 -1.304 21.991 1.00 89.38 95 LEU A C 1
ATOM 750 O O . LEU A 1 95 ? -14.004 -1.970 22.219 1.00 89.38 95 LEU A O 1
ATOM 754 N N . ASP A 1 96 ? -12.525 -0.420 22.870 1.00 90.44 96 ASP A N 1
ATOM 755 C CA . ASP A 1 96 ? -13.142 -0.177 24.181 1.00 90.44 96 ASP A CA 1
ATOM 756 C C . ASP A 1 96 ? -14.578 0.367 24.060 1.00 90.44 96 ASP A C 1
ATOM 758 O O . ASP A 1 96 ? -15.420 0.103 24.915 1.00 90.44 96 ASP A O 1
ATOM 762 N N . LYS A 1 97 ? -14.882 1.110 22.985 1.00 87.19 97 LYS A N 1
ATOM 763 C CA . LYS A 1 97 ? -16.226 1.653 22.711 1.00 87.19 97 LYS A CA 1
ATOM 764 C C . LYS A 1 97 ? -17.096 0.686 21.910 1.00 87.19 97 LYS A C 1
ATOM 766 O O . LYS A 1 97 ? -18.284 0.544 22.178 1.00 87.19 97 LYS A O 1
ATOM 771 N N . ARG A 1 98 ? -16.503 0.076 20.884 1.00 82.62 98 ARG A N 1
ATOM 772 C CA . ARG A 1 98 ? -17.171 -0.751 19.869 1.00 82.62 98 ARG A CA 1
ATOM 773 C C . ARG A 1 98 ? -17.381 -2.196 20.357 1.00 82.62 98 ARG A C 1
ATOM 775 O O . ARG A 1 98 ? -18.301 -2.876 19.909 1.00 82.62 98 ARG A O 1
ATOM 782 N N . GLY A 1 99 ? -16.528 -2.676 21.260 1.00 84.88 99 GLY A N 1
ATOM 783 C CA . GLY A 1 99 ? -16.390 -4.087 21.621 1.00 84.88 99 GLY A CA 1
ATOM 784 C C . GLY A 1 99 ? -15.594 -4.893 20.585 1.00 84.88 99 GLY A C 1
ATOM 785 O O . GLY A 1 99 ? -15.048 -4.355 19.623 1.00 84.88 99 GLY A O 1
ATOM 786 N N . THR A 1 100 ? -15.541 -6.214 20.765 1.00 85.38 100 THR A N 1
ATOM 787 C CA . THR A 1 100 ? -14.728 -7.151 19.959 1.00 85.38 100 THR A CA 1
ATOM 788 C C . THR A 1 100 ? -15.492 -7.806 18.806 1.00 85.38 100 THR A C 1
ATOM 790 O O . THR A 1 100 ? -15.138 -8.895 18.353 1.00 85.38 100 THR A O 1
ATOM 793 N N . HIS A 1 101 ? -16.562 -7.172 18.327 1.00 84.38 101 HIS A N 1
ATOM 794 C CA . HIS A 1 101 ? -17.330 -7.724 17.220 1.00 84.38 101 HIS A CA 1
ATOM 795 C C . HIS A 1 101 ? -16.554 -7.668 15.901 1.00 84.38 101 HIS A C 1
ATOM 797 O O . HIS A 1 101 ? -15.673 -6.833 15.687 1.00 84.38 101 HIS A O 1
ATOM 803 N N . THR A 1 102 ? -16.886 -8.589 15.003 1.00 83.75 102 THR A N 1
ATOM 804 C CA . THR A 1 102 ? -16.182 -8.773 13.734 1.00 83.75 102 THR A CA 1
ATOM 805 C C . THR A 1 102 ? -16.338 -7.571 12.802 1.00 83.75 102 THR A C 1
ATOM 807 O O . THR A 1 102 ? -17.336 -6.850 12.843 1.00 83.75 102 THR A O 1
ATOM 810 N N . GLY A 1 103 ? -15.351 -7.364 11.931 1.00 85.19 103 GLY A N 1
ATOM 811 C CA . GLY A 1 103 ? -15.358 -6.320 10.905 1.00 85.19 103 GLY A CA 1
ATOM 812 C C . GLY A 1 103 ? -14.222 -5.315 11.065 1.00 85.19 103 GLY A C 1
ATOM 813 O O . GLY A 1 103 ? -13.389 -5.437 11.965 1.00 85.19 103 GLY A O 1
ATOM 814 N N . LEU A 1 104 ? -14.204 -4.327 10.173 1.00 86.75 104 LEU A N 1
ATOM 815 C CA . LEU A 1 104 ? -13.227 -3.242 10.174 1.00 86.75 104 LEU A CA 1
ATOM 816 C C . LEU A 1 104 ? -13.264 -2.486 11.515 1.00 86.75 104 LEU A C 1
ATOM 818 O O . LEU A 1 104 ? -14.336 -2.279 12.080 1.00 86.75 104 LEU A O 1
ATOM 822 N N . VAL A 1 105 ? -12.096 -2.123 12.052 1.00 88.19 105 VAL A N 1
ATOM 823 C CA . VAL A 1 105 ? -11.985 -1.467 13.370 1.00 88.19 105 VAL A CA 1
ATOM 824 C C . VAL A 1 105 ? -11.573 -0.005 13.235 1.00 88.19 105 VAL A C 1
ATOM 826 O O . VAL A 1 105 ? -12.131 0.842 13.920 1.00 88.19 105 VAL A O 1
ATOM 829 N N . HIS A 1 106 ? -10.591 0.290 12.384 1.00 87.31 106 HIS A N 1
ATOM 830 C CA . HIS A 1 106 ? -10.012 1.625 12.217 1.00 87.31 106 HIS A CA 1
ATOM 831 C C . HIS A 1 106 ? -9.276 1.704 10.867 1.00 87.31 106 HIS A C 1
ATOM 833 O O . HIS A 1 106 ? -8.785 0.669 10.401 1.00 87.31 106 HIS A O 1
ATOM 839 N N . ILE A 1 107 ? -9.222 2.895 10.256 1.00 84.56 107 ILE A N 1
ATOM 840 C CA . ILE A 1 107 ? -8.492 3.222 9.014 1.00 84.56 107 ILE A CA 1
ATOM 841 C C . ILE A 1 107 ? -7.700 4.514 9.216 1.00 84.56 107 ILE A C 1
ATOM 843 O O . ILE A 1 107 ? -8.302 5.499 9.706 1.00 84.56 107 ILE A O 1
#

Sequence (107 aa):
MELLTTAHSNNISGVLSCFDRVIITGTLPEVCHSKGMTSYLYSKSVRIFDYSKFAEPFKDELRTNAEQLAQDAGIEIEFVAKTHIRKEDLVKKVLDKRGTHTGLVHI

Foldseek 3Di:
DDDPCVVCVVVDPDDDDDPDDDDDDDDPPLPNDDVSVCVVCVVVVHHPVCVCVVCVVVVVVVVVVVVVQCVVVVHDADDDPDPPDDPVVVLVVQCVVVPDDDGDRYD